Protein AF-A0AAW8ALV0-F1 (afdb_monomer_lite)

Secondary structure (DSSP, 8-state):
---HHHHHHHTTS-HHHHHHHHHHHHHTT-S-HHHHHHHHHHHHH-GGG--HHHHHHIIIIIGGGG-EE-SSTT---EE-TT-SS-HHHHHHH---

Organism: Klebsiella pneumoniae (NCBI:txid573)

pLDDT: mean 90.37, std 10.4, range [41.66, 97.88]

Radius of gyration: 14.16 Å; chains: 1; bounding b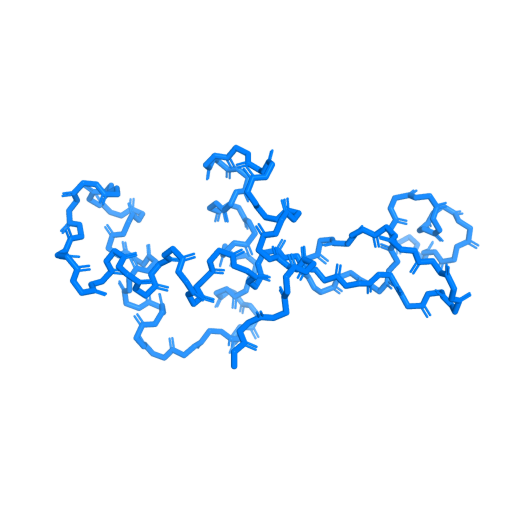ox: 37×22×38 Å

Structure (mmCIF, N/CA/C/O backbone):
data_AF-A0AAW8ALV0-F1
#
_entry.id   AF-A0AAW8ALV0-F1
#
loop_
_atom_site.group_PDB
_atom_site.id
_atom_site.type_symbol
_atom_site.label_atom_id
_atom_site.label_alt_id
_atom_site.label_comp_id
_atom_site.label_asym_id
_atom_site.label_entity_id
_atom_site.label_seq_id
_atom_site.pdbx_PDB_ins_code
_atom_site.Cartn_x
_atom_site.Cartn_y
_atom_site.Cartn_z
_atom_site.occupancy
_atom_site.B_iso_or_equiv
_atom_site.auth_seq_id
_atom_site.auth_comp_id
_atom_site.auth_asym_id
_atom_site.auth_atom_id
_atom_site.pdbx_PDB_model_num
ATOM 1 N N . MET A 1 1 ? -7.760 13.045 -7.814 1.00 54.72 1 MET A N 1
ATOM 2 C CA . MET A 1 1 ? -8.528 11.856 -8.234 1.00 54.72 1 MET A CA 1
ATOM 3 C C . MET A 1 1 ? -7.494 10.792 -8.545 1.00 54.72 1 MET A C 1
ATOM 5 O O . MET A 1 1 ? -6.574 11.106 -9.290 1.00 54.72 1 MET A O 1
ATOM 9 N N . THR A 1 2 ? -7.550 9.636 -7.888 1.00 70.00 2 THR A N 1
ATOM 10 C CA . THR A 1 2 ? -6.566 8.559 -8.074 1.00 70.00 2 THR A CA 1
ATOM 11 C C . THR A 1 2 ? -6.608 8.071 -9.523 1.00 70.00 2 THR A C 1
ATOM 13 O O . THR A 1 2 ? -7.700 7.892 -10.064 1.00 70.00 2 THR A O 1
ATOM 16 N N . ASP A 1 3 ? -5.446 7.914 -10.164 1.00 83.94 3 ASP A N 1
ATOM 17 C CA . ASP A 1 3 ? -5.347 7.433 -11.551 1.00 83.94 3 ASP A CA 1
ATOM 18 C C . ASP A 1 3 ? -6.057 6.063 -11.672 1.00 83.94 3 ASP A C 1
ATOM 20 O O . ASP A 1 3 ? -5.766 5.159 -10.876 1.00 83.94 3 ASP A O 1
ATOM 24 N N . PRO A 1 4 ? -6.990 5.890 -12.636 1.00 87.69 4 PRO A N 1
ATOM 25 C CA . PRO A 1 4 ? -7.703 4.631 -12.849 1.00 87.69 4 PRO A CA 1
ATOM 26 C C . PRO A 1 4 ? -6.789 3.418 -13.028 1.00 87.69 4 PRO A C 1
ATOM 28 O O . PRO A 1 4 ? -7.192 2.310 -12.685 1.00 87.69 4 PRO A O 1
ATOM 31 N N . PHE A 1 5 ? -5.568 3.614 -13.534 1.00 90.12 5 PHE A N 1
ATOM 32 C CA . PHE A 1 5 ? -4.575 2.552 -13.646 1.00 90.12 5 PHE A CA 1
ATOM 33 C C . PHE A 1 5 ? -4.259 1.929 -12.283 1.00 90.12 5 PHE A C 1
ATOM 35 O O . PHE A 1 5 ? -4.408 0.720 -12.124 1.00 90.12 5 PHE A O 1
ATOM 42 N N . PHE A 1 6 ? -3.891 2.741 -11.287 1.00 91.25 6 PHE A N 1
ATOM 43 C CA . PHE A 1 6 ? -3.501 2.238 -9.967 1.00 91.25 6 PHE A CA 1
ATOM 44 C C . PHE A 1 6 ? -4.660 1.533 -9.269 1.00 91.25 6 PHE A C 1
ATOM 46 O O . PHE A 1 6 ? -4.480 0.457 -8.713 1.00 91.25 6 PHE A O 1
ATOM 53 N N . LEU A 1 7 ? -5.867 2.097 -9.358 1.00 88.69 7 LEU A N 1
ATOM 54 C CA . LEU A 1 7 ? -7.070 1.465 -8.815 1.00 88.69 7 LEU A CA 1
ATOM 55 C C . LEU A 1 7 ? -7.357 0.114 -9.482 1.00 88.69 7 LEU A C 1
ATOM 57 O O . LEU A 1 7 ? -7.619 -0.870 -8.793 1.00 88.69 7 LEU A O 1
ATOM 61 N N . ASN A 1 8 ? -7.293 0.055 -10.815 1.00 91.44 8 ASN A N 1
ATOM 62 C CA . ASN A 1 8 ? -7.578 -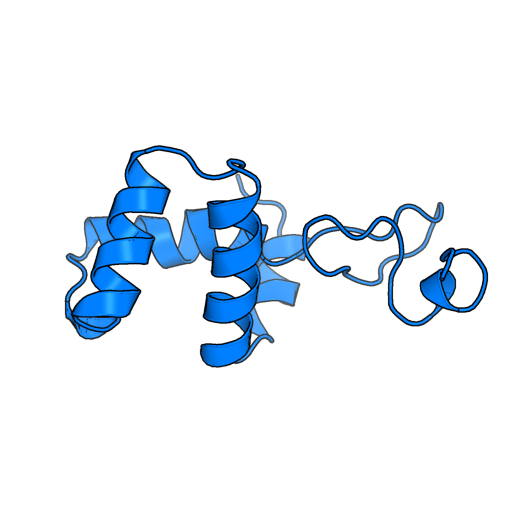1.163 -11.564 1.00 91.44 8 ASN A CA 1
ATOM 63 C C . ASN A 1 8 ? -6.545 -2.258 -11.286 1.00 91.44 8 ASN A C 1
ATOM 65 O O . ASN A 1 8 ? -6.921 -3.393 -11.009 1.00 91.44 8 ASN A O 1
ATOM 69 N N . GLU A 1 9 ? -5.254 -1.935 -11.326 1.00 93.50 9 GLU A N 1
ATOM 70 C CA . GLU A 1 9 ? -4.200 -2.917 -11.062 1.00 93.50 9 GLU A CA 1
ATOM 71 C C . GLU A 1 9 ? -4.198 -3.372 -9.601 1.00 93.50 9 GLU A C 1
ATOM 73 O O . GLU A 1 9 ? -4.149 -4.574 -9.340 1.00 93.50 9 GLU A O 1
ATOM 78 N N . ALA A 1 10 ? -4.350 -2.454 -8.643 1.00 91.75 10 ALA A N 1
ATOM 79 C CA . ALA A 1 10 ? -4.372 -2.816 -7.230 1.00 91.75 10 ALA A CA 1
ATOM 80 C C . ALA A 1 10 ? -5.593 -3.679 -6.861 1.00 91.75 10 ALA A C 1
ATOM 82 O O . ALA A 1 10 ? -5.487 -4.548 -6.000 1.00 91.75 10 ALA A O 1
ATOM 83 N N . SER A 1 11 ? -6.730 -3.517 -7.554 1.00 89.81 11 SER A N 1
ATOM 84 C CA . SER A 1 11 ? -7.928 -4.351 -7.345 1.00 89.81 11 SER A CA 1
ATOM 85 C C . SER A 1 11 ? -7.733 -5.834 -7.684 1.00 89.81 11 SER A C 1
ATOM 87 O O . SER A 1 11 ? -8.503 -6.679 -7.228 1.00 89.81 11 SER A O 1
ATOM 89 N N . LYS A 1 12 ? -6.700 -6.161 -8.471 1.00 93.94 12 LYS A N 1
ATOM 90 C C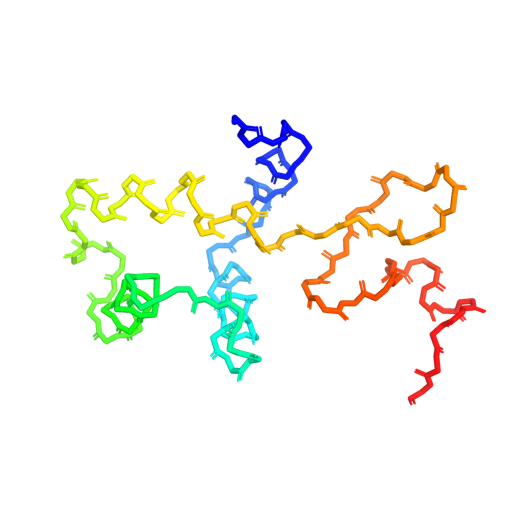A . LYS A 1 12 ? -6.351 -7.539 -8.843 1.00 93.94 12 LYS A CA 1
ATOM 91 C C . LYS A 1 12 ? -5.500 -8.225 -7.776 1.00 93.94 12 LYS A C 1
ATOM 93 O O . LYS A 1 12 ? -5.308 -9.438 -7.844 1.00 93.94 12 LYS A O 1
ATOM 98 N N . LEU A 1 13 ? -4.963 -7.464 -6.819 1.00 93.31 13 LEU A N 1
ATOM 99 C CA . LEU A 1 13 ? -4.078 -7.988 -5.791 1.00 93.31 13 LEU A CA 1
ATOM 100 C C . LEU A 1 13 ? -4.891 -8.671 -4.683 1.00 93.31 13 LEU A C 1
ATOM 102 O O . LEU A 1 13 ? -5.869 -8.105 -4.185 1.00 93.31 13 LEU A O 1
ATOM 106 N N . PRO A 1 14 ? -4.488 -9.872 -4.240 1.00 95.00 14 PRO A N 1
ATOM 107 C CA . PRO A 1 14 ? -5.085 -10.478 -3.063 1.00 95.00 14 PRO A CA 1
ATOM 108 C C . PRO A 1 14 ? -4.694 -9.693 -1.800 1.00 95.00 14 PRO A C 1
ATOM 110 O O . PRO A 1 14 ? -3.643 -9.055 -1.736 1.00 95.00 14 PRO A O 1
ATOM 113 N N . LEU A 1 15 ? -5.531 -9.756 -0.758 1.00 92.12 15 LEU A N 1
ATOM 114 C CA . LEU A 1 15 ? -5.344 -8.954 0.460 1.00 92.12 15 LEU A CA 1
ATOM 115 C C . LEU A 1 15 ? -3.975 -9.171 1.129 1.00 92.12 15 LEU A C 1
ATOM 117 O O . LEU A 1 15 ? -3.393 -8.224 1.642 1.00 92.12 15 LEU A O 1
ATOM 121 N N . ASN A 1 16 ? -3.446 -10.395 1.125 1.00 94.44 16 ASN A N 1
ATOM 122 C CA . ASN A 1 16 ? -2.119 -10.682 1.678 1.00 94.44 16 ASN A CA 1
ATOM 123 C C . ASN A 1 16 ? -1.000 -9.933 0.933 1.00 94.44 16 ASN A C 1
ATOM 125 O O . ASN A 1 16 ? -0.088 -9.423 1.576 1.00 94.44 16 ASN A O 1
ATOM 129 N N . GLU A 1 17 ? -1.092 -9.831 -0.392 1.00 95.56 17 GLU A N 1
ATOM 130 C CA . GLU A 1 17 ? -0.135 -9.090 -1.216 1.00 95.56 17 GLU A CA 1
ATOM 131 C C . GLU A 1 17 ? -0.272 -7.579 -1.003 1.00 95.56 17 GLU A C 1
ATOM 133 O O . GLU A 1 17 ? 0.732 -6.884 -0.877 1.00 95.56 17 GLU A O 1
ATOM 138 N N . ILE A 1 18 ? -1.503 -7.073 -0.861 1.00 95.69 18 ILE A N 1
ATOM 139 C CA . ILE A 1 18 ? -1.750 -5.675 -0.474 1.00 95.69 18 ILE A CA 1
ATOM 140 C C . ILE A 1 18 ? -1.058 -5.371 0.859 1.00 95.69 18 ILE A C 1
ATOM 142 O O . ILE A 1 18 ? -0.315 -4.402 0.961 1.00 95.69 18 ILE A O 1
ATOM 146 N N . LEU A 1 19 ? -1.251 -6.212 1.881 1.00 95.44 19 LEU A N 1
ATOM 147 C CA . LEU A 1 19 ? -0.632 -5.999 3.193 1.00 95.44 19 LEU A CA 1
ATOM 148 C C . LEU A 1 19 ? 0.897 -6.059 3.142 1.00 95.44 19 LEU A C 1
ATOM 150 O O . LEU A 1 19 ? 1.538 -5.273 3.830 1.00 95.44 19 LEU A O 1
ATOM 154 N N . LYS A 1 20 ? 1.469 -6.943 2.318 1.00 95.88 20 LYS A N 1
ATOM 155 C CA . LYS A 1 20 ? 2.918 -7.028 2.101 1.00 95.88 20 LYS A CA 1
ATOM 156 C C . LYS A 1 20 ? 3.469 -5.752 1.453 1.00 95.88 20 LYS A C 1
ATOM 158 O O . LYS A 1 20 ? 4.452 -5.198 1.923 1.00 95.88 20 LYS A O 1
ATOM 163 N N . ARG A 1 21 ? 2.801 -5.233 0.423 1.00 96.00 21 ARG A N 1
ATOM 164 C CA . ARG A 1 21 ? 3.196 -3.985 -0.256 1.00 96.00 21 ARG A CA 1
ATOM 165 C C . ARG A 1 21 ? 3.067 -2.760 0.638 1.00 96.00 21 ARG A C 1
ATOM 167 O O . ARG A 1 21 ? 3.911 -1.871 0.612 1.00 96.00 21 ARG A O 1
ATOM 174 N N . LEU A 1 22 ? 2.021 -2.728 1.457 1.00 96.31 22 LEU A N 1
ATOM 175 C CA . LEU A 1 22 ? 1.855 -1.710 2.490 1.00 96.31 22 LEU A CA 1
ATOM 176 C C . LEU A 1 22 ? 2.943 -1.802 3.570 1.00 96.31 22 LEU A C 1
ATOM 178 O O . LEU A 1 22 ? 3.315 -0.776 4.125 1.00 96.31 22 LEU A O 1
ATOM 182 N N . GLU A 1 23 ? 3.475 -2.989 3.862 1.00 96.12 23 GLU A N 1
ATOM 183 C CA . GLU A 1 23 ? 4.616 -3.139 4.771 1.00 96.12 23 GLU A CA 1
ATOM 184 C C . GLU A 1 23 ? 5.858 -2.429 4.234 1.00 96.12 23 GLU A C 1
ATOM 186 O O . GLU A 1 23 ? 6.429 -1.616 4.952 1.00 96.12 23 GLU A O 1
ATOM 191 N N . THR A 1 24 ? 6.194 -2.635 2.958 1.00 95.44 24 THR A N 1
ATOM 192 C CA . THR A 1 24 ? 7.304 -1.935 2.292 1.00 95.44 24 THR A CA 1
ATOM 193 C C . THR A 1 24 ? 7.148 -0.415 2.396 1.00 95.44 24 THR A C 1
ATOM 195 O O . THR A 1 24 ? 8.008 0.270 2.937 1.00 95.44 24 THR A O 1
ATOM 198 N N . LEU A 1 25 ? 5.983 0.117 2.016 1.00 95.19 25 LEU A N 1
ATOM 199 C CA . LEU A 1 25 ? 5.693 1.555 2.110 1.00 95.19 25 LEU A CA 1
ATOM 200 C C . LEU A 1 25 ? 5.741 2.099 3.551 1.00 95.19 25 LEU A C 1
ATOM 202 O O . LEU A 1 25 ? 6.059 3.271 3.779 1.00 95.19 25 LEU A O 1
ATOM 206 N N . TYR A 1 26 ? 5.382 1.272 4.536 1.00 95.62 26 TYR A N 1
ATOM 207 C CA . TYR A 1 26 ? 5.463 1.620 5.952 1.00 95.62 26 TYR A CA 1
ATOM 208 C C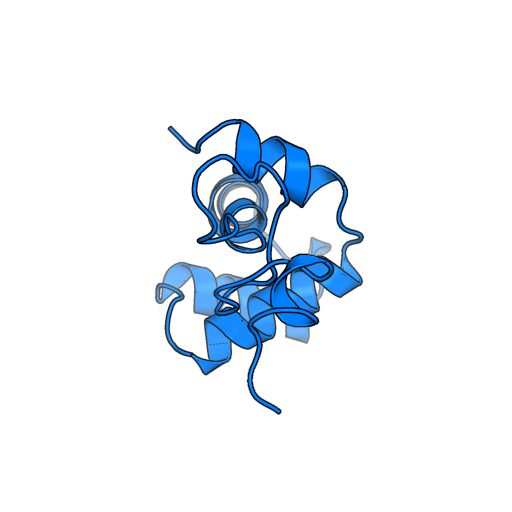 . TYR A 1 26 ? 6.920 1.703 6.436 1.00 95.62 26 TYR A C 1
ATOM 210 O O . TYR A 1 26 ? 7.260 2.625 7.190 1.00 95.62 26 TYR A O 1
ATOM 218 N N . GLU A 1 27 ? 7.757 0.753 6.012 1.00 94.44 27 GLU A N 1
ATOM 219 C CA . GLU A 1 27 ? 9.185 0.662 6.337 1.00 94.44 27 GLU A CA 1
ATOM 220 C C . GLU A 1 27 ? 9.993 1.782 5.673 1.00 94.44 27 GLU A C 1
ATOM 222 O O . GLU A 1 27 ? 10.759 2.459 6.359 1.00 94.44 27 GLU A O 1
ATOM 227 N N . ASP A 1 28 ? 9.717 2.073 4.400 1.00 92.56 28 ASP A N 1
ATOM 228 C CA . ASP A 1 28 ? 10.372 3.136 3.623 1.00 92.56 28 ASP A CA 1
ATOM 229 C C . ASP A 1 28 ? 9.974 4.550 4.074 1.00 92.56 28 ASP A C 1
ATOM 231 O O . ASP A 1 28 ? 10.565 5.552 3.671 1.00 92.56 28 ASP A O 1
ATOM 235 N N . GLY A 1 29 ? 8.947 4.658 4.920 1.00 92.50 29 GLY A N 1
ATOM 236 C CA . GLY A 1 29 ? 8.458 5.937 5.423 1.00 92.50 29 GLY A CA 1
ATOM 237 C C . GLY A 1 29 ? 7.618 6.732 4.423 1.00 92.50 29 GLY A C 1
ATOM 238 O O . GLY A 1 29 ? 7.359 7.908 4.668 1.00 92.50 29 GLY A O 1
ATOM 239 N N . ALA A 1 30 ? 7.151 6.100 3.344 1.00 91.94 30 ALA A N 1
ATOM 240 C CA . ALA A 1 30 ? 6.316 6.729 2.321 1.00 91.94 30 ALA A CA 1
ATOM 241 C C . ALA A 1 30 ? 4.885 7.038 2.811 1.00 91.94 30 ALA A C 1
ATOM 243 O O . ALA A 1 30 ? 4.229 7.941 2.294 1.00 91.94 30 ALA A O 1
ATOM 244 N N . MET A 1 31 ? 4.402 6.310 3.824 1.00 94.31 31 MET A N 1
ATOM 245 C CA . MET A 1 31 ? 3.066 6.508 4.394 1.00 94.31 31 MET A CA 1
ATOM 246 C C . MET A 1 31 ? 2.952 7.741 5.296 1.00 94.31 31 MET A C 1
ATOM 248 O O . MET A 1 31 ? 3.787 7.971 6.175 1.00 94.31 31 MET A O 1
ATOM 252 N N . SER A 1 32 ? 1.820 8.438 5.198 1.00 95.00 32 SER A N 1
ATOM 253 C CA . SER A 1 32 ? 1.414 9.463 6.166 1.00 95.00 32 SER A CA 1
ATOM 254 C C . SER A 1 32 ? 1.094 8.876 7.549 1.00 95.00 32 SER A C 1
ATOM 256 O O . SER A 1 32 ? 0.767 7.697 7.689 1.00 95.00 32 SER A O 1
ATOM 258 N N . ASP A 1 33 ? 1.088 9.712 8.592 1.00 95.19 33 ASP A N 1
ATOM 259 C CA . ASP A 1 33 ? 0.766 9.283 9.965 1.00 95.19 33 ASP A CA 1
ATOM 260 C C . ASP A 1 33 ? -0.596 8.583 10.090 1.00 95.19 33 ASP A C 1
ATOM 262 O O . ASP A 1 33 ? -0.749 7.628 10.860 1.00 95.19 33 ASP A O 1
ATOM 266 N N . ILE A 1 34 ? -1.588 9.034 9.314 1.00 94.62 34 ILE A N 1
ATOM 267 C CA . ILE A 1 34 ? -2.929 8.438 9.288 1.00 94.62 34 ILE A CA 1
ATOM 268 C C . ILE A 1 34 ? -2.858 7.021 8.716 1.00 94.62 34 ILE A C 1
ATOM 270 O O . ILE A 1 34 ? -3.393 6.087 9.315 1.00 94.62 34 ILE A O 1
ATOM 274 N N . GLU A 1 35 ? -2.179 6.847 7.585 1.00 96.19 35 GLU A N 1
ATOM 275 C CA . GLU A 1 35 ? -2.040 5.555 6.907 1.00 96.19 35 GLU A CA 1
ATOM 276 C C . GLU A 1 35 ? -1.224 4.576 7.748 1.00 96.19 35 GLU A C 1
ATOM 278 O O . GLU A 1 35 ? -1.632 3.428 7.915 1.00 96.19 35 GLU A O 1
ATOM 283 N N . ARG A 1 36 ? -0.148 5.046 8.393 1.00 96.81 36 ARG A N 1
ATOM 284 C CA . ARG A 1 36 ? 0.624 4.264 9.371 1.00 96.81 36 ARG A CA 1
ATOM 285 C C . ARG A 1 36 ? -0.253 3.796 10.532 1.00 96.81 36 ARG A C 1
ATOM 287 O O . ARG A 1 36 ? -0.134 2.657 10.980 1.00 96.81 36 ARG A O 1
ATOM 294 N N . GLY A 1 37 ? -1.140 4.661 11.027 1.00 97.31 37 GLY A N 1
ATOM 295 C CA . GLY A 1 37 ? -2.109 4.317 12.068 1.00 97.31 37 GLY A CA 1
ATOM 296 C C . GLY A 1 37 ? -3.095 3.234 11.624 1.00 97.31 37 GLY A C 1
ATOM 297 O O . GLY A 1 37 ? -3.298 2.259 12.349 1.00 97.31 37 GLY A O 1
ATOM 298 N N . ILE A 1 38 ? -3.659 3.375 10.422 1.00 97.88 38 ILE A N 1
ATOM 299 C CA . ILE A 1 38 ? -4.576 2.395 9.823 1.00 97.88 38 ILE A CA 1
ATOM 300 C C . ILE A 1 38 ? -3.862 1.056 9.603 1.00 97.88 38 ILE A C 1
ATOM 302 O O . ILE A 1 38 ? -4.384 0.019 10.005 1.00 97.88 38 ILE A O 1
ATOM 306 N N . TYR A 1 39 ? -2.655 1.068 9.037 1.00 97.44 39 TYR A N 1
ATOM 307 C CA . TYR A 1 39 ? -1.864 -0.136 8.792 1.00 97.44 39 TYR A CA 1
ATOM 308 C C . TYR A 1 39 ? -1.582 -0.918 10.083 1.00 97.44 39 TYR A C 1
ATOM 310 O O . TYR A 1 39 ? -1.872 -2.114 10.151 1.00 97.44 39 TYR A O 1
ATOM 318 N N . ARG A 1 40 ? -1.111 -0.244 11.146 1.00 97.50 40 ARG A N 1
ATOM 319 C CA . ARG A 1 40 ? -0.894 -0.883 12.459 1.00 97.50 40 ARG A CA 1
ATOM 320 C C . ARG A 1 40 ? -2.173 -1.504 13.012 1.00 97.50 40 ARG A C 1
ATOM 322 O O . ARG A 1 40 ? -2.161 -2.647 13.460 1.00 97.50 40 ARG A O 1
ATOM 329 N N . GLN A 1 41 ? -3.288 -0.781 12.926 1.00 97.75 41 GLN A N 1
ATOM 330 C CA . GLN A 1 41 ? -4.581 -1.286 13.376 1.00 97.75 41 GLN A CA 1
ATOM 331 C C . GLN A 1 41 ? -4.997 -2.558 12.617 1.00 97.75 41 GLN A C 1
ATOM 333 O O . GLN A 1 41 ? -5.486 -3.499 13.241 1.00 97.75 41 GLN A O 1
ATOM 338 N N . ILE A 1 42 ? -4.768 -2.624 11.300 1.00 96.94 42 ILE A N 1
ATOM 339 C CA . ILE A 1 42 ? -5.044 -3.827 10.502 1.00 96.94 42 ILE A CA 1
ATOM 340 C C . ILE A 1 42 ? -4.133 -4.989 10.921 1.00 96.94 42 ILE A C 1
ATOM 342 O O . ILE A 1 42 ? -4.638 -6.096 11.102 1.00 96.94 42 ILE A O 1
ATOM 346 N N . LYS A 1 43 ? -2.823 -4.760 11.109 1.00 95.06 43 LYS A N 1
ATOM 347 C CA . LYS A 1 43 ? -1.870 -5.803 11.546 1.00 95.06 43 LYS A CA 1
ATOM 348 C C . LYS A 1 43 ? -2.240 -6.388 12.914 1.00 95.06 43 LYS A C 1
ATOM 350 O O . LYS A 1 43 ? -2.122 -7.592 13.105 1.00 95.06 43 LYS A O 1
ATOM 355 N N . GLU A 1 44 ? -2.706 -5.560 13.848 1.00 96.62 44 GLU A N 1
ATOM 356 C CA . GLU A 1 44 ? -3.036 -5.992 15.214 1.00 96.62 44 GLU A CA 1
ATOM 357 C C . GLU A 1 44 ? -4.440 -6.597 15.350 1.00 96.62 44 GLU A C 1
ATOM 359 O O . GLU A 1 44 ? -4.636 -7.556 16.095 1.00 96.62 44 GLU A O 1
ATOM 364 N N . LYS A 1 45 ? -5.439 -6.004 14.685 1.00 96.81 45 LYS A N 1
ATOM 365 C CA . LYS A 1 45 ? -6.868 -6.273 14.940 1.00 96.81 45 LYS A CA 1
ATOM 366 C C . LYS A 1 45 ? -7.639 -6.744 13.708 1.00 96.81 45 LYS A C 1
ATOM 368 O O . LYS A 1 45 ? -8.834 -7.018 13.803 1.00 96.81 45 LYS A O 1
ATOM 373 N N . GLY A 1 46 ? -6.982 -6.829 12.556 1.00 95.25 46 GLY A N 1
ATOM 374 C CA . GLY A 1 46 ? -7.588 -7.214 11.287 1.00 95.25 46 GLY A CA 1
ATOM 375 C C . GLY A 1 46 ? -8.389 -6.095 10.617 1.00 95.25 46 GLY A C 1
ATOM 376 O O . GLY A 1 46 ? -8.722 -5.067 11.211 1.00 95.25 46 GLY A O 1
ATOM 377 N N . LEU A 1 47 ? -8.731 -6.318 9.345 1.00 94.06 47 LEU A N 1
ATOM 378 C CA . LEU A 1 47 ? -9.411 -5.339 8.488 1.00 94.06 47 LEU A CA 1
ATOM 379 C C . LEU A 1 47 ? -10.819 -4.966 8.987 1.00 94.06 47 LEU A C 1
ATOM 381 O O . LEU A 1 47 ? -11.266 -3.838 8.802 1.00 94.06 47 LEU A O 1
ATOM 385 N N . SER A 1 48 ? -11.513 -5.892 9.653 1.00 95.81 48 SER A N 1
ATOM 386 C CA . SER A 1 48 ? -12.849 -5.659 10.222 1.00 95.81 48 SER A CA 1
ATOM 387 C C . SER A 1 48 ? -12.852 -4.675 11.391 1.00 95.81 48 SER A C 1
ATOM 389 O O . SER A 1 48 ? -13.917 -4.240 11.813 1.00 95.81 48 SER A O 1
ATOM 391 N N . SER A 1 49 ? -11.680 -4.329 11.930 1.00 96.56 49 SER A N 1
ATOM 392 C CA . SER A 1 49 ? -11.564 -3.348 13.008 1.00 96.56 49 SER A CA 1
ATOM 393 C C . SER A 1 49 ? -11.685 -1.899 12.525 1.00 96.56 49 SER A C 1
ATOM 395 O O . SER A 1 49 ? -11.830 -1.004 13.356 1.00 96.56 49 SER A O 1
ATOM 397 N N . LEU A 1 50 ? -11.593 -1.646 11.215 1.00 97.19 50 LEU A N 1
ATOM 398 C CA . LEU A 1 50 ? -11.627 -0.296 10.662 1.00 97.19 50 LEU A CA 1
ATOM 399 C C . LEU A 1 50 ? -13.026 0.318 10.764 1.00 97.19 50 LEU A C 1
ATOM 401 O O . LEU A 1 50 ? -14.020 -0.303 10.393 1.00 97.19 50 LEU A O 1
ATOM 405 N N . SER A 1 51 ? -13.090 1.581 11.188 1.00 97.38 51 SER A N 1
ATOM 406 C CA . SER A 1 51 ? -14.290 2.403 10.989 1.00 97.38 51 SER A CA 1
ATOM 407 C C . SER A 1 51 ? -14.544 2.647 9.500 1.00 97.38 51 SER A C 1
ATOM 409 O O . SER A 1 51 ? -13.626 2.560 8.686 1.00 97.38 51 SER A O 1
ATOM 411 N N . GLU A 1 52 ? -15.764 3.041 9.138 1.00 97.25 52 GLU A N 1
ATOM 412 C CA . GLU A 1 52 ? -16.135 3.355 7.751 1.00 97.25 52 GLU A CA 1
ATOM 413 C C . GLU A 1 52 ? -15.190 4.382 7.104 1.00 97.25 52 GLU A C 1
ATOM 415 O O . GLU A 1 52 ? -14.716 4.190 5.985 1.00 97.25 52 GLU A O 1
ATOM 420 N N . LYS A 1 53 ? -14.819 5.433 7.846 1.00 95.94 53 LYS A N 1
ATOM 421 C CA . LYS A 1 53 ? -13.874 6.445 7.362 1.00 95.94 53 LYS A CA 1
ATOM 422 C C . LYS A 1 53 ? -12.474 5.869 7.133 1.00 95.94 53 LYS A C 1
ATOM 424 O O . LYS A 1 53 ? -11.848 6.163 6.118 1.00 95.94 53 LYS A O 1
ATOM 429 N N . GLN A 1 54 ? -11.968 5.055 8.059 1.00 97.25 54 GLN A N 1
ATOM 430 C CA . GLN A 1 54 ? -10.663 4.405 7.892 1.00 97.25 54 GLN A CA 1
ATOM 431 C C . GLN A 1 54 ? -10.683 3.407 6.739 1.00 97.25 54 GLN A C 1
ATOM 433 O O . GLN A 1 54 ? -9.717 3.329 5.989 1.00 97.25 54 GLN A O 1
ATOM 438 N N . ARG A 1 55 ? -11.792 2.686 6.567 1.00 96.50 55 ARG A N 1
ATOM 439 C CA . ARG A 1 55 ? -11.986 1.772 5.450 1.00 96.50 55 ARG A CA 1
ATOM 440 C C . ARG A 1 55 ? -11.968 2.515 4.119 1.00 96.50 55 ARG A C 1
ATOM 442 O O . ARG A 1 55 ? -11.283 2.080 3.205 1.00 96.50 55 ARG A O 1
ATOM 449 N N . TRP A 1 56 ? -12.612 3.678 4.043 1.00 94.69 56 TRP A N 1
ATOM 450 C CA . TRP A 1 56 ? -12.535 4.529 2.859 1.00 94.69 56 TRP A CA 1
ATOM 451 C C . TRP A 1 56 ? -11.094 4.960 2.545 1.00 94.69 56 TRP A C 1
ATOM 453 O O . TRP A 1 56 ? -10.678 4.868 1.391 1.00 94.69 56 TRP A O 1
ATOM 463 N N . HIS A 1 57 ? -10.319 5.377 3.556 1.00 94.75 57 HIS A N 1
ATOM 464 C CA . HIS A 1 57 ? -8.900 5.721 3.385 1.00 94.75 57 HIS A CA 1
ATOM 465 C C . HIS A 1 57 ? -8.052 4.521 2.958 1.00 94.75 57 HIS A C 1
ATOM 467 O O . HIS A 1 57 ? -7.183 4.664 2.102 1.00 94.75 57 HIS A O 1
ATOM 473 N N . PHE A 1 58 ? -8.318 3.345 3.518 1.00 95.25 58 PHE A N 1
ATOM 474 C CA . PHE A 1 58 ? -7.658 2.113 3.113 1.00 95.25 58 PHE A CA 1
ATOM 475 C C . PHE A 1 58 ? -7.941 1.806 1.636 1.00 95.25 58 PHE A C 1
ATOM 477 O O . PHE A 1 58 ? -7.008 1.710 0.843 1.00 95.25 58 PHE A O 1
ATOM 484 N N . ASP A 1 59 ? -9.216 1.761 1.245 1.00 93.50 59 ASP A N 1
ATOM 485 C CA . ASP A 1 59 ? -9.627 1.349 -0.098 1.00 93.50 59 ASP A CA 1
ATOM 486 C C . ASP A 1 59 ? -9.236 2.372 -1.187 1.00 93.50 59 ASP A C 1
ATOM 488 O O . ASP A 1 59 ? -8.844 1.990 -2.287 1.00 93.50 59 ASP A O 1
ATOM 492 N N . ASN A 1 60 ? -9.321 3.676 -0.898 1.00 91.25 60 ASN A N 1
ATOM 493 C CA . ASN A 1 60 ? -9.140 4.736 -1.905 1.00 91.25 60 ASN A CA 1
ATOM 494 C C . ASN A 1 60 ? -7.795 5.465 -1.814 1.00 91.25 60 ASN A C 1
ATOM 496 O O . ASN A 1 60 ? -7.391 6.121 -2.775 1.00 91.25 60 ASN A O 1
ATOM 500 N N . GLY A 1 61 ? -7.136 5.398 -0.657 1.00 91.31 61 GLY A N 1
ATOM 501 C CA . GLY A 1 61 ? -5.852 6.044 -0.401 1.00 91.31 61 GLY A CA 1
ATOM 502 C C . GLY A 1 61 ? -4.705 5.046 -0.427 1.00 91.31 61 GLY A C 1
ATOM 503 O O . GLY A 1 61 ? -3.772 5.224 -1.201 1.00 91.31 61 GLY A O 1
ATOM 504 N N . MET A 1 62 ? -4.794 3.983 0.374 1.00 95.06 62 MET A N 1
ATOM 505 C CA . MET A 1 62 ? -3.676 3.060 0.602 1.00 95.06 62 MET A CA 1
ATOM 506 C C . MET A 1 62 ? -3.537 2.001 -0.497 1.00 95.06 62 MET A C 1
ATOM 508 O O . MET A 1 62 ? -2.447 1.828 -1.027 1.00 95.06 62 MET A O 1
AT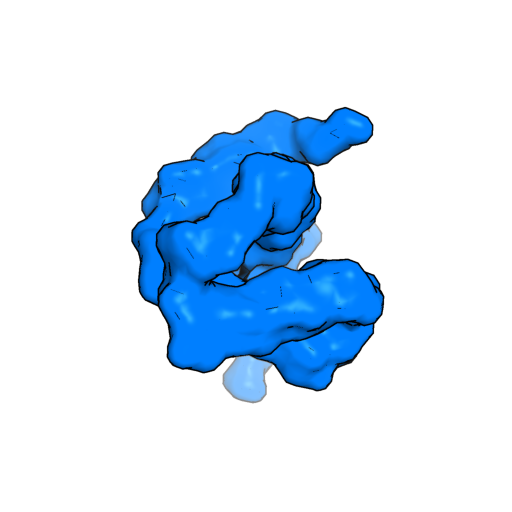OM 512 N N . ILE A 1 63 ? -4.624 1.317 -0.879 1.00 95.12 63 ILE A N 1
ATOM 513 C CA . ILE A 1 63 ? -4.583 0.254 -1.903 1.00 95.12 63 ILE A CA 1
ATOM 514 C C . ILE A 1 63 ? -3.944 0.725 -3.226 1.00 95.12 63 ILE A C 1
ATOM 516 O O . ILE A 1 63 ? -3.091 0.011 -3.749 1.00 95.12 63 ILE A O 1
ATOM 520 N N . PRO A 1 64 ? -4.272 1.911 -3.775 1.00 94.44 64 PRO A N 1
ATOM 521 C CA . PRO A 1 64 ? -3.665 2.372 -5.024 1.00 94.44 64 PRO A CA 1
ATOM 522 C C . PRO A 1 64 ? -2.150 2.583 -4.949 1.00 94.44 64 PRO A C 1
ATOM 524 O O . PRO A 1 64 ? -1.481 2.476 -5.968 1.00 94.44 64 PRO A O 1
ATOM 527 N N . GLN A 1 65 ? -1.602 2.858 -3.761 1.00 93.62 65 GLN A N 1
ATOM 528 C CA . GLN A 1 65 ? -0.157 3.020 -3.566 1.00 93.62 65 GLN A CA 1
ATOM 529 C C . GLN A 1 65 ? 0.589 1.685 -3.647 1.00 93.62 65 GLN A C 1
ATOM 531 O O . GLN A 1 65 ? 1.799 1.671 -3.821 1.00 93.62 65 GLN A O 1
ATOM 536 N N . CYS A 1 66 ? -0.113 0.551 -3.574 1.00 94.75 66 CYS A N 1
ATOM 537 C CA . CYS A 1 66 ? 0.478 -0.773 -3.747 1.00 94.75 66 CYS A CA 1
ATOM 538 C C . CYS A 1 66 ? 0.896 -1.070 -5.198 1.00 94.75 66 CYS A C 1
ATOM 540 O O . CYS A 1 66 ? 1.298 -2.194 -5.498 1.00 94.75 66 CYS A O 1
ATOM 542 N N . VAL A 1 67 ? 0.759 -0.123 -6.123 1.00 94.25 67 VAL A N 1
ATOM 543 C CA . VAL A 1 67 ? 1.136 -0.302 -7.522 1.00 94.25 67 VAL A CA 1
ATOM 544 C C . VAL A 1 67 ? 1.874 0.932 -8.008 1.00 94.25 67 VAL A C 1
ATOM 546 O O . VAL A 1 67 ? 1.382 2.048 -7.881 1.00 94.25 67 VAL A O 1
ATOM 549 N N . GLU A 1 68 ? 3.010 0.707 -8.654 1.00 92.38 68 GLU A N 1
ATOM 550 C CA . GLU A 1 68 ? 3.734 1.727 -9.403 1.00 92.38 68 GLU A CA 1
ATOM 551 C C . GLU A 1 68 ? 3.743 1.399 -10.904 1.00 92.38 68 GLU A C 1
ATOM 553 O O . GLU A 1 68 ? 3.208 0.377 -11.350 1.00 92.38 68 GLU A O 1
ATOM 558 N N . ARG A 1 69 ? 4.264 2.320 -11.719 1.00 93.00 69 ARG A N 1
ATOM 559 C CA . ARG A 1 69 ? 4.425 2.118 -13.164 1.00 93.00 69 ARG A CA 1
ATOM 560 C C . ARG A 1 69 ? 5.873 1.771 -13.45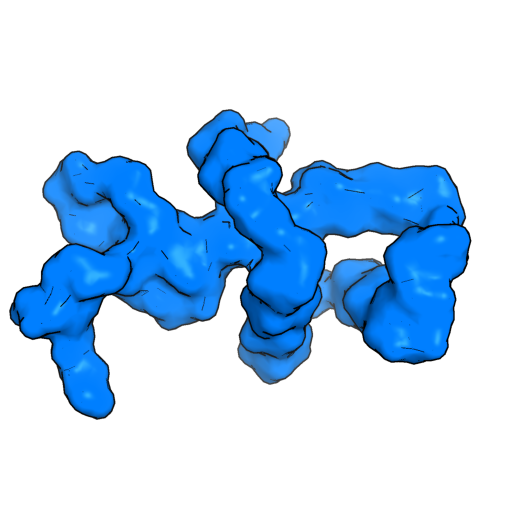8 1.00 93.00 69 ARG A C 1
ATOM 562 O O . ARG A 1 69 ? 6.779 2.411 -12.939 1.00 93.00 69 ARG A O 1
ATOM 569 N N . CYS A 1 70 ? 6.073 0.847 -14.390 1.00 92.25 70 CYS A N 1
ATOM 570 C CA . CYS A 1 70 ? 7.404 0.565 -14.904 1.00 92.25 70 CYS A CA 1
ATOM 571 C C . CYS A 1 70 ? 8.026 1.822 -15.529 1.00 92.25 70 CYS A C 1
ATOM 573 O O . CYS A 1 70 ? 7.388 2.511 -16.327 1.00 92.25 70 CYS A O 1
ATOM 575 N N . SER A 1 71 ? 9.294 2.082 -15.207 1.00 91.12 71 SER A N 1
ATOM 576 C CA . SER A 1 71 ? 10.036 3.255 -15.684 1.00 91.12 71 SER A CA 1
ATOM 577 C C . SER A 1 71 ? 10.406 3.190 -17.173 1.00 91.12 71 SER A C 1
ATOM 579 O O . SER A 1 71 ? 10.800 4.201 -17.758 1.00 91.12 71 SER A O 1
ATOM 581 N N . ILE A 1 72 ? 10.263 2.026 -17.824 1.00 91.62 72 ILE A N 1
ATOM 582 C CA . ILE A 1 72 ? 10.507 1.878 -19.264 1.00 91.62 72 ILE A CA 1
ATOM 583 C C . ILE A 1 72 ? 9.456 2.650 -20.061 1.00 91.62 72 ILE A C 1
ATOM 585 O O . ILE A 1 72 ? 8.249 2.414 -19.965 1.00 91.62 72 ILE A O 1
ATOM 589 N N . LYS A 1 73 ? 9.928 3.562 -20.914 1.00 88.44 73 LYS A N 1
ATOM 590 C CA . LYS A 1 73 ? 9.068 4.402 -21.748 1.00 88.44 73 LYS A CA 1
ATOM 591 C C . LYS A 1 73 ? 8.177 3.545 -22.651 1.00 88.44 73 LYS A C 1
ATOM 593 O O . LYS A 1 73 ? 8.663 2.822 -23.512 1.00 88.44 73 LYS A O 1
ATOM 598 N N . GLY A 1 74 ? 6.863 3.700 -22.494 1.00 87.88 74 GLY A N 1
ATOM 599 C CA . GLY A 1 74 ? 5.859 2.966 -23.270 1.00 87.88 74 GLY A CA 1
ATOM 600 C C . GLY A 1 74 ? 5.442 1.627 -22.658 1.00 87.88 74 GLY A C 1
ATOM 601 O O . GLY A 1 74 ? 4.497 1.020 -23.153 1.00 87.88 74 GLY A O 1
ATOM 602 N N . CYS A 1 75 ? 6.076 1.191 -21.566 1.00 90.44 75 CYS A N 1
ATOM 603 C CA . CYS A 1 75 ? 5.616 0.042 -20.800 1.00 90.44 75 CYS A CA 1
ATOM 604 C C . CYS A 1 75 ? 4.369 0.410 -19.983 1.00 90.44 75 CYS A C 1
ATOM 606 O O . CYS A 1 75 ? 4.316 1.450 -19.327 1.00 90.44 75 CYS A O 1
ATOM 608 N N . THR A 1 76 ? 3.361 -0.460 -20.006 1.00 90.12 76 THR A N 1
ATOM 609 C CA . THR A 1 76 ? 2.120 -0.299 -19.231 1.00 90.12 76 THR A CA 1
ATOM 610 C C . THR A 1 76 ? 2.011 -1.292 -18.079 1.00 90.12 76 THR A C 1
ATOM 612 O O . THR A 1 76 ? 0.964 -1.363 -17.441 1.00 90.12 76 THR A O 1
ATOM 615 N N . ASN A 1 77 ? 3.055 -2.085 -17.829 1.00 91.12 77 ASN A N 1
ATOM 616 C CA . ASN A 1 77 ? 3.038 -3.080 -16.766 1.00 91.12 77 ASN A CA 1
ATOM 617 C C . ASN A 1 77 ? 3.183 -2.409 -15.392 1.00 91.12 77 ASN A C 1
ATOM 619 O O . ASN A 1 77 ? 3.977 -1.467 -15.255 1.00 91.12 77 ASN A O 1
ATOM 623 N N . PRO A 1 78 ? 2.440 -2.891 -14.382 1.00 92.25 78 PRO A N 1
ATOM 624 C CA . PRO A 1 78 ? 2.609 -2.439 -13.012 1.00 92.25 78 PRO A CA 1
ATOM 625 C C . PRO A 1 78 ? 3.941 -2.922 -12.429 1.00 92.25 78 PRO A C 1
ATOM 627 O O . PRO A 1 78 ? 4.500 -3.928 -12.873 1.00 92.25 78 PRO A O 1
ATOM 630 N N . THR A 1 79 ? 4.415 -2.220 -11.406 1.00 92.56 79 THR A N 1
ATOM 631 C CA . THR A 1 79 ? 5.565 -2.608 -10.582 1.00 92.56 79 THR A CA 1
ATOM 632 C C . THR A 1 79 ? 5.175 -2.698 -9.113 1.00 92.56 79 THR A C 1
ATOM 634 O O . THR A 1 79 ? 4.117 -2.211 -8.688 1.00 92.56 79 THR A O 1
ATOM 637 N N . TYR A 1 80 ? 6.005 -3.403 -8.346 1.00 91.19 80 TYR A N 1
ATOM 638 C CA . TYR A 1 80 ? 5.939 -3.385 -6.891 1.00 91.19 80 TYR A CA 1
ATOM 639 C C . TYR A 1 80 ? 6.383 -1.992 -6.393 1.00 91.19 80 TYR A C 1
ATOM 641 O O . TYR A 1 80 ? 7.228 -1.377 -7.044 1.00 91.19 80 TYR A O 1
ATOM 649 N N . PRO A 1 81 ? 5.815 -1.448 -5.301 1.00 90.25 81 PRO A N 1
ATOM 650 C CA . PRO A 1 81 ? 6.231 -0.139 -4.796 1.00 90.25 81 PRO A CA 1
ATOM 651 C C . PRO A 1 81 ? 7.728 -0.088 -4.486 1.00 90.25 81 PRO A C 1
ATOM 653 O O . PRO A 1 81 ? 8.250 -1.018 -3.875 1.00 90.25 81 PRO A O 1
ATOM 656 N N . GLY A 1 82 ? 8.406 0.976 -4.911 1.00 85.69 82 GLY A N 1
ATOM 657 C CA . GLY A 1 82 ? 9.862 1.102 -4.797 1.00 85.69 82 GLY A CA 1
ATOM 658 C C . GLY A 1 82 ? 10.671 0.395 -5.894 1.00 85.69 82 GLY A C 1
ATOM 659 O O . GLY A 1 82 ? 11.867 0.653 -6.012 1.00 85.69 82 GLY A O 1
ATOM 660 N N . GLU A 1 83 ? 10.045 -0.427 -6.744 1.00 89.19 83 GLU A N 1
ATOM 661 C CA . GLU A 1 83 ? 10.716 -1.073 -7.876 1.00 89.19 83 GLU A CA 1
ATOM 662 C C . GLU A 1 83 ? 10.626 -0.222 -9.145 1.00 89.19 83 GLU A C 1
ATOM 664 O O . GLU A 1 83 ? 9.542 0.084 -9.657 1.00 89.19 83 GLU A O 1
ATOM 669 N N . ALA A 1 84 ? 11.788 0.094 -9.721 1.00 87.56 84 ALA A N 1
ATOM 670 C CA . ALA A 1 84 ? 11.875 0.896 -10.939 1.00 87.56 84 ALA A CA 1
ATOM 671 C C . ALA A 1 84 ? 11.319 0.167 -12.178 1.00 87.56 84 ALA A C 1
ATOM 673 O O . ALA A 1 84 ? 10.812 0.808 -13.110 1.00 87.56 84 ALA A O 1
ATOM 674 N N . TYR A 1 85 ? 11.410 -1.165 -12.207 1.00 90.38 85 TYR A N 1
ATOM 675 C CA . TYR A 1 85 ? 11.096 -1.992 -13.371 1.00 90.38 85 TYR A CA 1
ATOM 676 C C . TYR A 1 85 ? 10.099 -3.101 -13.027 1.00 90.38 85 TYR A C 1
ATOM 678 O O . TYR A 1 85 ? 10.035 -3.571 -11.898 1.00 90.38 85 TYR A O 1
ATOM 686 N N . CYS A 1 86 ? 9.281 -3.506 -14.003 1.00 90.81 86 CYS A N 1
ATOM 687 C CA . CYS A 1 86 ? 8.386 -4.654 -13.825 1.00 90.81 86 CYS A CA 1
ATOM 688 C C . CYS A 1 86 ? 9.148 -5.956 -14.017 1.00 90.81 86 CYS A C 1
ATOM 690 O O . CYS A 1 86 ? 10.193 -5.935 -14.653 1.00 90.81 86 CYS A O 1
ATOM 692 N N . ASP A 1 87 ? 8.571 -7.078 -13.593 1.00 86.06 87 ASP A N 1
ATOM 693 C CA . ASP A 1 87 ? 9.191 -8.412 -13.654 1.00 86.06 87 ASP A CA 1
ATOM 694 C C . ASP A 1 87 ? 9.806 -8.779 -15.017 1.00 86.06 87 ASP A C 1
ATOM 696 O O . ASP A 1 87 ? 10.736 -9.570 -15.093 1.00 86.06 87 ASP A O 1
ATOM 700 N N . ILE A 1 88 ? 9.286 -8.216 -16.112 1.00 87.06 88 ILE A N 1
ATOM 701 C CA . ILE A 1 88 ? 9.831 -8.427 -17.459 1.00 87.06 88 ILE A CA 1
ATOM 702 C C . ILE A 1 88 ? 11.104 -7.600 -17.674 1.00 87.06 88 ILE A C 1
ATOM 704 O O . ILE A 1 88 ? 12.106 -8.113 -18.157 1.00 87.06 88 ILE A O 1
ATOM 708 N N . HIS A 1 89 ? 11.063 -6.315 -17.321 1.00 86.62 89 HIS A N 1
ATOM 709 C CA . HIS A 1 89 ? 12.174 -5.392 -17.552 1.00 86.62 89 HIS A CA 1
ATOM 710 C C . HIS A 1 89 ? 13.203 -5.406 -16.416 1.00 86.62 89 HIS A C 1
ATOM 712 O O . HIS A 1 89 ? 14.317 -4.947 -16.624 1.00 86.62 89 HIS A O 1
ATOM 718 N N . SER A 1 90 ? 12.878 -5.942 -15.238 1.00 81.56 90 SER A N 1
ATOM 719 C CA . SER A 1 90 ? 13.842 -6.156 -14.156 1.00 81.56 90 SER A CA 1
ATOM 720 C C . SER A 1 90 ? 14.855 -7.242 -14.516 1.00 81.56 90 SER A C 1
ATOM 722 O O . SER A 1 90 ? 16.002 -7.148 -14.115 1.00 81.56 90 SER A O 1
ATOM 724 N N . VAL A 1 91 ? 14.493 -8.219 -15.351 1.00 75.50 91 VAL A N 1
ATOM 725 C CA . VAL A 1 91 ? 15.452 -9.213 -15.869 1.00 75.50 91 VAL A CA 1
ATOM 726 C C . VAL A 1 91 ? 16.443 -8.585 -16.858 1.00 75.50 91 VAL A C 1
ATOM 728 O O . VAL A 1 91 ? 17.578 -9.037 -16.975 1.00 75.50 91 VAL A O 1
ATOM 731 N N . GLU A 1 92 ? 16.018 -7.550 -17.586 1.00 65.94 92 GLU A N 1
ATOM 732 C CA . GLU A 1 92 ? 16.841 -6.872 -18.597 1.00 65.94 92 GLU A CA 1
ATOM 733 C C . GLU A 1 92 ? 17.646 -5.690 -18.028 1.00 65.94 92 GLU A C 1
ATOM 735 O O . GLU A 1 92 ? 18.697 -5.350 -18.574 1.00 65.94 92 GLU A O 1
ATOM 740 N N . TYR A 1 93 ? 17.153 -5.057 -16.957 1.00 60.94 93 TYR A N 1
ATOM 741 C CA . TYR A 1 93 ? 17.648 -3.774 -16.438 1.00 60.94 93 TYR A CA 1
ATOM 742 C C . TYR A 1 93 ? 17.731 -3.683 -14.903 1.00 60.94 93 TYR A C 1
ATOM 744 O O . TYR A 1 93 ? 18.090 -2.624 -14.389 1.00 60.94 93 TYR A O 1
ATOM 752 N N . GLY A 1 94 ? 17.356 -4.731 -14.169 1.00 54.16 94 GLY A N 1
ATOM 753 C CA . GLY A 1 94 ? 17.479 -4.801 -12.714 1.00 54.16 94 GLY A CA 1
ATOM 754 C C . GLY A 1 94 ? 18.841 -5.360 -12.320 1.00 54.16 94 GLY A C 1
ATOM 755 O O . GLY A 1 94 ? 19.197 -6.465 -12.724 1.00 54.16 94 GLY A O 1
ATOM 756 N N . ASP A 1 95 ? 19.596 -4.566 -11.565 1.00 50.50 95 ASP A N 1
ATOM 757 C CA . ASP A 1 95 ? 20.787 -5.016 -10.846 1.00 50.50 95 ASP A CA 1
ATOM 758 C C . ASP A 1 95 ? 20.387 -6.052 -9.771 1.00 50.50 95 ASP A C 1
ATOM 760 O O . ASP A 1 95 ? 19.330 -5.913 -9.149 1.00 50.50 95 ASP A O 1
ATOM 764 N N . ASP A 1 96 ? 21.231 -7.077 -9.591 1.00 41.66 96 ASP A N 1
ATOM 765 C CA . ASP A 1 96 ? 21.184 -8.066 -8.494 1.00 41.66 96 ASP A CA 1
ATOM 766 C C . ASP A 1 96 ? 21.106 -7.426 -7.091 1.00 41.66 96 ASP A C 1
ATOM 768 O O . ASP A 1 96 ? 21.815 -6.416 -6.846 1.00 41.66 96 ASP A O 1
#

Sequence (96 aa):
MTDPFFLNEASKLPLNEILKRLETLYEDGAMSDIERGIYRQIKEKGLSSLSEKQRWHFDNGMIPQCVERCSIKGCTNPTYPGEAYCDIHSVEYGDD

Foldseek 3Di:
DQDVLLLVVLVPDDPVLLLVLLVVCLVVVVDDPLSVVLSVCCVVPNPVSDDPVSVCCCNPPRSSQQWDAAQPPPGSDTPGRPDNHHPVCCVVPNDD